Protein AF-A0A936QHJ5-F1 (afdb_monomer_lite)

Foldseek 3Di:
DPDDDPADKAWPDWFKAQPVPRHGDPDLQQDAAKIKIWTWIDHPNDIDIDIDIDGDDRDDPDD

pLDDT: mean 87.28, std 15.26, range [40.56, 98.12]

Sequence (63 aa):
MFKQMTPDYELQYYDIADNKLLTPLEDISSFEGEILISLAAKVGSTRLIDNVIFNSVCKAPAL

Structure (mmCIF, N/CA/C/O backbone):
data_AF-A0A936QHJ5-F1
#
_entry.id   AF-A0A936QHJ5-F1
#
loop_
_atom_site.group_PDB
_atom_site.id
_atom_site.type_symbol
_atom_site.label_atom_id
_atom_site.label_alt_id
_atom_site.label_comp_id
_atom_site.label_asym_id
_atom_site.label_entity_id
_atom_site.label_seq_id
_atom_site.pdbx_PDB_ins_code
_atom_site.Cartn_x
_atom_site.Cartn_y
_atom_site.Cartn_z
_atom_site.occupancy
_atom_site.B_iso_or_equiv
_atom_site.auth_seq_id
_atom_site.auth_comp_id
_atom_site.auth_asym_id
_atom_site.auth_atom_id
_atom_site.pdbx_PDB_model_num
ATOM 1 N N . MET A 1 1 ? -3.553 -25.856 8.817 1.00 40.56 1 MET A N 1
ATOM 2 C CA . MET A 1 1 ? -4.520 -25.098 7.995 1.00 40.56 1 MET A CA 1
ATOM 3 C C . MET A 1 1 ? -5.018 -23.927 8.835 1.00 40.56 1 MET A C 1
ATOM 5 O O . MET A 1 1 ? -5.984 -24.078 9.567 1.00 40.56 1 MET A O 1
ATOM 9 N N . PHE A 1 2 ? -4.300 -22.797 8.828 1.00 49.59 2 PHE A N 1
ATOM 10 C CA . PHE A 1 2 ? -4.711 -21.593 9.560 1.00 49.59 2 PHE A CA 1
ATOM 11 C C . PHE A 1 2 ? -5.798 -20.888 8.756 1.00 49.59 2 PHE A C 1
ATOM 13 O O . PHE A 1 2 ? -5.516 -20.100 7.861 1.00 49.59 2 PHE A O 1
ATOM 20 N N . LYS A 1 3 ? -7.051 -21.241 9.021 1.00 65.69 3 LYS A N 1
ATOM 21 C CA . LYS A 1 3 ? -8.204 -20.539 8.471 1.00 65.69 3 LYS A CA 1
ATOM 22 C C . LYS A 1 3 ? -9.073 -20.121 9.646 1.00 65.69 3 LYS A C 1
ATOM 24 O O . LYS A 1 3 ? -10.013 -20.840 9.956 1.00 65.69 3 LYS A O 1
ATOM 29 N N . GLN A 1 4 ? -8.738 -19.020 10.327 1.00 61.31 4 GLN A N 1
ATOM 30 C CA . GLN A 1 4 ? -9.702 -18.351 11.206 1.00 61.31 4 GLN A CA 1
ATOM 31 C C . GLN A 1 4 ? -9.279 -16.960 11.694 1.00 61.31 4 GLN A C 1
ATOM 33 O O . GLN A 1 4 ? -8.172 -16.774 12.187 1.00 61.31 4 GLN A O 1
ATOM 38 N N . MET A 1 5 ? -10.267 -16.059 11.612 1.00 51.75 5 MET A N 1
ATOM 39 C CA . MET A 1 5 ? -10.391 -14.753 12.266 1.00 51.75 5 MET A CA 1
ATOM 40 C C . MET A 1 5 ? -9.440 -13.658 11.787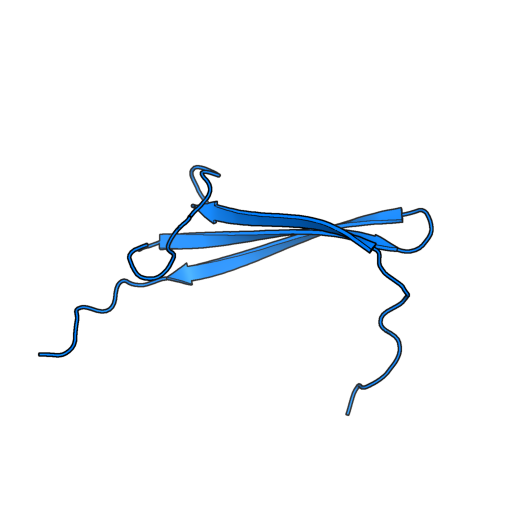 1.00 51.75 5 MET A C 1
ATOM 42 O O . MET A 1 5 ? -8.694 -13.091 12.578 1.00 51.75 5 MET A O 1
ATOM 46 N N . THR A 1 6 ? -9.525 -13.269 10.514 1.00 60.03 6 THR A N 1
ATOM 47 C CA . THR A 1 6 ? -9.219 -11.868 10.199 1.00 60.03 6 THR A CA 1
ATOM 48 C C . THR A 1 6 ? -10.292 -11.035 10.910 1.00 60.03 6 THR A C 1
ATOM 50 O O . THR A 1 6 ? -11.470 -11.243 10.611 1.00 60.03 6 THR A O 1
ATOM 53 N N . PRO A 1 7 ? -9.950 -10.191 11.902 1.00 67.31 7 PRO A N 1
ATOM 54 C CA . PRO A 1 7 ? -10.940 -9.327 12.534 1.00 67.31 7 PRO A CA 1
ATOM 55 C C . PRO A 1 7 ? -11.578 -8.438 11.468 1.00 67.31 7 PRO A C 1
ATOM 57 O O . PRO A 1 7 ? -10.921 -8.130 10.471 1.00 67.31 7 PRO A O 1
ATOM 60 N N . ASP A 1 8 ? -12.836 -8.037 11.670 1.00 86.00 8 ASP A N 1
ATOM 61 C CA . ASP A 1 8 ? -13.487 -7.076 10.781 1.00 86.00 8 ASP A CA 1
ATOM 62 C C . ASP A 1 8 ? -12.567 -5.863 10.624 1.00 86.00 8 ASP A C 1
ATOM 64 O O . ASP A 1 8 ? -12.194 -5.201 11.601 1.00 86.00 8 ASP A O 1
ATOM 68 N N . TYR A 1 9 ? -12.145 -5.627 9.387 1.00 89.75 9 TYR A N 1
ATOM 69 C CA . TYR A 1 9 ? -11.241 -4.549 9.042 1.00 89.75 9 TYR A CA 1
ATOM 70 C C . TYR A 1 9 ? -11.869 -3.697 7.948 1.00 89.75 9 TYR A C 1
ATOM 72 O O . TYR A 1 9 ? -12.517 -4.192 7.027 1.00 89.75 9 TYR A O 1
ATOM 80 N N . GLU A 1 10 ? -11.651 -2.394 8.048 1.00 94.38 10 GLU A N 1
ATOM 81 C CA . GLU A 1 10 ? -12.020 -1.425 7.027 1.00 94.38 10 GLU A CA 1
ATOM 82 C C . GLU A 1 10 ? -10.737 -1.008 6.309 1.00 94.38 10 GLU A C 1
ATOM 84 O O . GLU A 1 10 ? -9.863 -0.382 6.915 1.00 94.38 10 GLU A O 1
ATOM 89 N N . LEU A 1 11 ? -10.587 -1.383 5.035 1.00 94.50 11 LEU A N 1
ATOM 90 C CA . LEU A 1 11 ? -9.479 -0.893 4.218 1.00 94.50 11 LEU A CA 1
ATOM 91 C C . LEU A 1 11 ? -9.671 0.611 4.000 1.00 94.50 11 LEU A C 1
ATOM 93 O O . LEU A 1 11 ? -10.651 1.028 3.391 1.00 94.50 11 LEU A O 1
ATOM 97 N N . GLN A 1 12 ? -8.742 1.417 4.509 1.00 96.25 12 GLN A N 1
ATOM 98 C CA . GLN A 1 12 ? -8.825 2.877 4.430 1.00 96.25 12 GLN A CA 1
ATOM 99 C C . GLN A 1 12 ? -7.941 3.448 3.325 1.00 96.25 12 GLN A C 1
ATOM 101 O O . GLN A 1 12 ? -8.237 4.509 2.784 1.00 96.25 12 GLN A O 1
ATOM 106 N N . TYR A 1 13 ? -6.827 2.779 3.033 1.00 96.94 13 TYR A N 1
ATOM 107 C CA . TYR A 1 13 ? -5.872 3.206 2.022 1.00 96.94 13 TYR A CA 1
ATOM 108 C C . TYR A 1 13 ? -5.072 2.010 1.523 1.00 96.94 13 TYR A C 1
ATOM 110 O O . TYR A 1 13 ? -4.680 1.142 2.308 1.00 96.94 13 TYR A O 1
ATOM 118 N N . TYR A 1 14 ? -4.807 2.004 0.225 1.00 97.06 14 TYR A N 1
ATOM 119 C CA . TYR A 1 14 ? -3.733 1.227 -0.362 1.00 97.06 14 TYR A CA 1
ATOM 120 C C . TYR A 1 14 ? -3.104 2.028 -1.498 1.00 97.06 14 TYR A C 1
ATOM 122 O O . TYR A 1 14 ? -3.787 2.838 -2.126 1.00 97.06 14 TYR A O 1
ATOM 130 N N . ASP A 1 15 ? -1.823 1.793 -1.750 1.00 97.50 15 ASP A N 1
ATOM 131 C CA . ASP A 1 15 ? -1.107 2.402 -2.868 1.00 97.50 15 ASP A CA 1
ATOM 132 C C . ASP A 1 15 ? 0.023 1.491 -3.334 1.00 97.50 15 ASP A C 1
ATOM 134 O O . ASP A 1 15 ? 0.564 0.703 -2.552 1.00 97.50 15 ASP A O 1
ATOM 138 N N . ILE A 1 16 ? 0.344 1.592 -4.617 1.00 97.19 16 ILE A N 1
ATOM 139 C CA . ILE A 1 16 ? 1.414 0.853 -5.275 1.00 97.19 16 ILE A CA 1
ATOM 140 C C . ILE A 1 16 ? 2.322 1.895 -5.913 1.00 97.19 16 I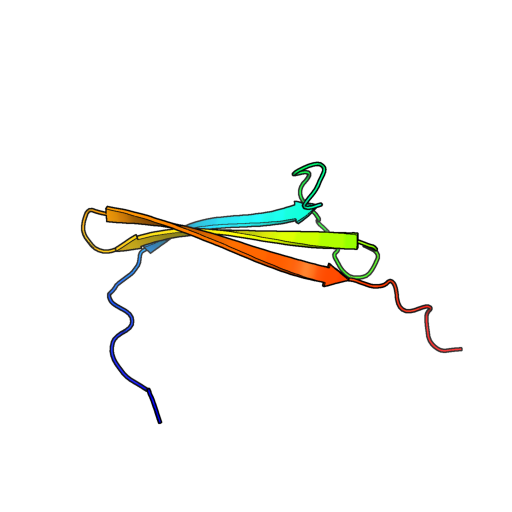LE A C 1
ATOM 142 O O . ILE A 1 16 ? 1.904 2.606 -6.823 1.00 97.19 16 ILE A O 1
ATOM 146 N N . ALA A 1 17 ? 3.558 1.992 -5.437 1.00 97.50 17 ALA A N 1
ATOM 147 C CA . ALA A 1 17 ? 4.467 3.071 -5.802 1.00 97.50 17 ALA A CA 1
ATOM 148 C C . ALA A 1 17 ? 5.902 2.575 -6.011 1.00 97.50 17 ALA A C 1
ATOM 150 O O . ALA A 1 17 ? 6.283 1.501 -5.546 1.00 97.50 17 ALA A O 1
ATOM 151 N N . ASP A 1 18 ? 6.719 3.386 -6.680 1.00 97.00 18 ASP A N 1
ATOM 152 C CA . ASP A 1 18 ? 8.177 3.250 -6.644 1.00 97.00 18 ASP A CA 1
ATOM 153 C C . ASP A 1 18 ? 8.654 3.411 -5.186 1.00 97.00 18 ASP A C 1
ATOM 155 O O . ASP A 1 18 ? 8.350 4.414 -4.539 1.00 97.00 18 ASP A O 1
ATOM 159 N N . ASN A 1 19 ? 9.402 2.444 -4.648 1.00 97.56 19 ASN A N 1
ATOM 160 C CA . ASN A 1 19 ? 9.843 2.458 -3.247 1.00 97.56 19 ASN A CA 1
ATOM 161 C C . ASN A 1 19 ? 10.804 3.614 -2.904 1.00 97.56 19 ASN A C 1
ATOM 163 O O . ASN A 1 19 ? 10.894 4.031 -1.751 1.00 97.56 19 ASN A O 1
ATOM 167 N N . LYS A 1 20 ? 11.542 4.138 -3.886 1.00 96.31 20 LYS A N 1
ATOM 168 C CA . LYS A 1 20 ? 12.510 5.226 -3.699 1.00 96.31 20 LYS A CA 1
ATOM 169 C C . LYS A 1 20 ? 11.861 6.592 -3.848 1.00 96.31 20 LYS A C 1
ATOM 171 O O . LYS A 1 20 ? 12.178 7.501 -3.085 1.00 96.31 20 LYS A O 1
ATOM 176 N N . LEU A 1 21 ? 11.008 6.748 -4.857 1.00 96.81 21 LEU A N 1
ATOM 177 C CA . LEU A 1 21 ? 10.407 8.035 -5.208 1.00 96.81 21 LEU A CA 1
ATOM 178 C C . LEU A 1 21 ? 9.025 8.244 -4.581 1.00 96.81 21 LEU A C 1
ATOM 180 O O . LEU A 1 21 ? 8.550 9.377 -4.549 1.00 96.81 21 LEU A O 1
ATOM 184 N N . LEU A 1 22 ? 8.388 7.175 -4.089 1.00 97.12 22 LEU A N 1
ATOM 185 C CA . LEU A 1 22 ? 7.006 7.160 -3.597 1.00 97.12 22 LEU A CA 1
ATOM 186 C C . LEU A 1 22 ? 6.002 7.699 -4.628 1.00 97.12 22 LEU A C 1
ATOM 188 O O . LEU A 1 22 ? 4.930 8.191 -4.281 1.00 97.12 22 LEU A O 1
ATOM 192 N N . THR A 1 23 ? 6.359 7.615 -5.909 1.00 96.62 23 THR A N 1
ATOM 193 C CA . THR A 1 23 ? 5.490 7.980 -7.023 1.00 96.62 23 THR A CA 1
ATOM 194 C C . THR A 1 23 ? 4.586 6.800 -7.360 1.00 96.62 23 THR A C 1
ATOM 196 O O . THR A 1 23 ? 5.119 5.702 -7.560 1.00 96.62 23 THR A O 1
ATOM 199 N N . PRO A 1 24 ? 3.261 7.001 -7.467 1.00 97.06 24 PRO A N 1
ATOM 200 C CA . PRO A 1 24 ? 2.335 5.936 -7.834 1.00 97.06 24 PRO A CA 1
ATOM 201 C C . PRO A 1 24 ? 2.714 5.277 -9.163 1.00 97.06 24 PRO A C 1
ATOM 203 O O . PRO A 1 24 ? 3.122 5.953 -10.110 1.00 97.06 24 PRO A O 1
ATOM 206 N N . LEU A 1 25 ? 2.567 3.956 -9.229 1.00 95.25 25 LEU A N 1
ATOM 207 C CA . LEU A 1 25 ? 2.779 3.160 -10.433 1.00 95.25 25 LEU A CA 1
ATOM 208 C C . LEU A 1 25 ? 1.424 2.762 -11.020 1.00 95.25 25 LEU A C 1
ATOM 210 O O . LEU A 1 25 ? 0.685 1.982 -10.423 1.00 95.25 25 LEU A O 1
ATOM 214 N N . GLU A 1 26 ? 1.109 3.274 -12.209 1.00 91.38 26 GLU A N 1
ATOM 215 C CA . GLU A 1 26 ? -0.116 2.908 -12.937 1.00 91.38 26 GLU A CA 1
ATOM 216 C C . GLU A 1 26 ? 0.017 1.554 -13.654 1.00 91.38 26 GLU A C 1
ATOM 218 O O . GLU A 1 26 ? -0.954 0.805 -13.757 1.00 91.38 26 GLU A O 1
ATOM 223 N N . ASP A 1 27 ? 1.229 1.218 -14.109 1.00 88.88 27 ASP A N 1
ATOM 224 C CA . ASP A 1 27 ? 1.562 -0.056 -14.746 1.00 88.88 27 ASP A CA 1
ATOM 225 C C . ASP A 1 27 ? 2.861 -0.618 -14.159 1.00 88.88 27 ASP A C 1
ATOM 227 O O . ASP A 1 27 ? 3.948 -0.058 -14.315 1.00 88.88 27 ASP A O 1
ATOM 231 N N . ILE A 1 28 ? 2.740 -1.753 -13.472 1.00 90.00 28 ILE A N 1
ATOM 232 C CA . ILE A 1 28 ? 3.873 -2.455 -12.864 1.00 90.00 28 ILE A CA 1
ATOM 233 C C . ILE A 1 28 ? 4.622 -3.351 -13.860 1.00 90.00 28 ILE A C 1
ATOM 235 O O . ILE A 1 28 ? 5.732 -3.784 -13.566 1.00 90.00 28 ILE A O 1
ATOM 239 N N . SER A 1 29 ? 4.032 -3.662 -15.020 1.00 87.88 29 SER A N 1
ATOM 240 C CA . SER A 1 29 ? 4.595 -4.617 -15.984 1.00 87.88 29 SER A CA 1
ATOM 241 C C . SER A 1 29 ? 5.855 -4.094 -16.678 1.00 87.88 29 SER A C 1
ATOM 243 O O . SER A 1 29 ? 6.734 -4.880 -17.034 1.00 87.88 29 SER A O 1
ATOM 245 N N . SER A 1 30 ? 5.962 -2.771 -16.815 1.00 85.50 30 SER A N 1
ATOM 246 C CA . SER A 1 30 ? 7.112 -2.063 -17.382 1.00 85.50 30 SER A CA 1
ATOM 247 C C . SER A 1 30 ? 8.029 -1.433 -16.331 1.00 85.50 30 SER A C 1
ATOM 249 O O . SER A 1 30 ? 8.946 -0.695 -16.694 1.00 85.50 30 SER A O 1
ATOM 251 N N . PHE A 1 31 ? 7.771 -1.656 -15.039 1.00 90.62 31 PHE A N 1
ATOM 252 C CA . PHE A 1 31 ? 8.573 -1.081 -13.965 1.00 90.62 31 PHE A CA 1
ATOM 253 C C . PHE A 1 31 ? 9.705 -2.029 -13.559 1.00 90.62 31 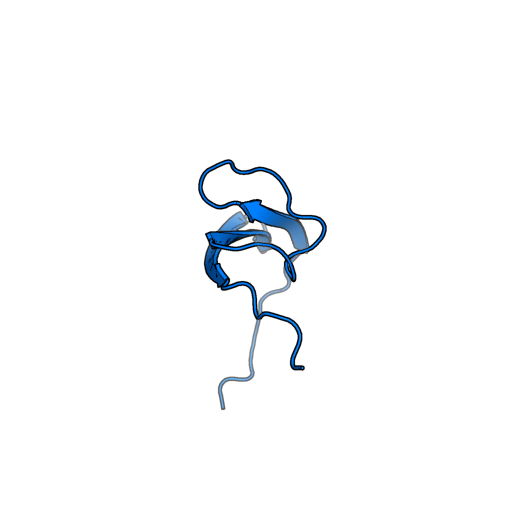PHE A C 1
ATOM 255 O O . PHE A 1 31 ? 9.473 -3.187 -13.196 1.00 90.62 31 PHE A O 1
ATOM 262 N N . GLU A 1 32 ? 10.932 -1.515 -13.580 1.00 93.00 32 GLU A N 1
ATOM 263 C CA . GLU A 1 32 ? 12.129 -2.200 -13.100 1.00 93.00 32 GLU A CA 1
ATOM 264 C C . GLU A 1 32 ? 12.615 -1.529 -11.815 1.00 93.00 32 GLU A C 1
ATOM 266 O O . GLU A 1 32 ? 12.959 -0.347 -11.809 1.00 93.00 32 GLU A O 1
ATOM 271 N N . GLY A 1 33 ? 12.654 -2.289 -10.723 1.00 94.12 33 GLY A N 1
ATOM 272 C CA . GLY A 1 33 ? 13.061 -1.779 -9.420 1.00 94.12 33 GLY A CA 1
ATOM 273 C C . GLY A 1 33 ? 12.225 -2.325 -8.270 1.00 94.12 33 GLY A C 1
ATOM 274 O O . GLY A 1 33 ? 11.612 -3.389 -8.357 1.00 94.12 3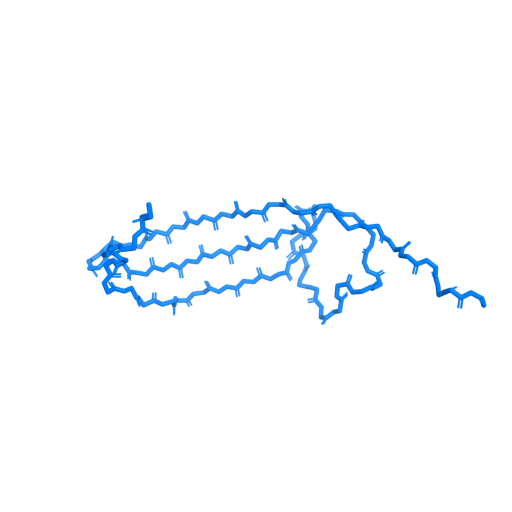3 GLY A O 1
ATOM 275 N N . GLU A 1 34 ? 12.229 -1.584 -7.168 1.00 97.25 34 GLU A N 1
ATOM 276 C CA . GLU A 1 34 ? 11.500 -1.922 -5.948 1.00 97.25 34 GLU A CA 1
ATOM 277 C C . GLU A 1 34 ? 10.104 -1.292 -5.976 1.00 97.25 34 GLU A C 1
ATOM 279 O O . GLU A 1 34 ? 9.964 -0.070 -5.995 1.00 97.25 34 GLU A O 1
ATOM 284 N N . ILE A 1 35 ? 9.075 -2.132 -5.961 1.00 97.19 35 ILE A N 1
ATOM 285 C CA . ILE A 1 35 ? 7.673 -1.738 -5.840 1.00 97.19 35 ILE A CA 1
ATOM 286 C C . ILE A 1 35 ? 7.297 -1.779 -4.362 1.00 97.19 35 ILE A C 1
ATOM 288 O O . ILE A 1 35 ? 7.423 -2.820 -3.716 1.00 97.19 35 ILE A O 1
ATOM 292 N N . LEU A 1 36 ? 6.794 -0.669 -3.838 1.00 97.62 36 LEU A N 1
ATOM 293 C CA . LEU A 1 36 ? 6.225 -0.559 -2.503 1.00 97.62 36 LEU A CA 1
ATOM 294 C C . LEU A 1 36 ? 4.705 -0.701 -2.582 1.00 97.62 36 LEU A C 1
ATOM 296 O O . LEU A 1 36 ? 4.043 0.097 -3.242 1.00 97.62 36 LEU A O 1
ATOM 300 N N . ILE A 1 37 ? 4.144 -1.671 -1.861 1.00 97.69 37 ILE A N 1
ATOM 301 C CA . ILE A 1 37 ? 2.706 -1.735 -1.590 1.00 97.69 37 ILE A CA 1
ATOM 302 C C . ILE A 1 37 ? 2.481 -1.233 -0.171 1.00 97.69 37 ILE A C 1
ATOM 304 O O . ILE A 1 37 ? 2.906 -1.879 0.788 1.00 97.69 37 ILE A O 1
ATOM 308 N N . SER A 1 38 ? 1.811 -0.093 -0.043 1.00 98.12 38 SER A N 1
ATOM 309 C CA . SER A 1 38 ? 1.432 0.488 1.247 1.00 98.12 38 SER A CA 1
ATOM 310 C C . SER A 1 38 ? -0.022 0.166 1.555 1.00 98.12 38 SER A C 1
ATOM 312 O O . SER A 1 38 ? -0.876 0.269 0.678 1.00 98.12 38 SER A O 1
ATOM 314 N N . LEU A 1 39 ? -0.319 -0.202 2.799 1.00 97.62 39 LEU A N 1
ATOM 315 C CA . LEU A 1 39 ? -1.662 -0.544 3.260 1.00 97.62 39 LEU A CA 1
ATOM 316 C C . LEU A 1 39 ? -1.965 0.182 4.569 1.00 97.62 39 LEU A C 1
ATOM 318 O O . LEU A 1 39 ? -1.138 0.239 5.479 1.00 97.62 39 LEU A O 1
ATOM 322 N N . ALA A 1 40 ? -3.186 0.694 4.691 1.00 97.62 40 ALA A N 1
ATOM 323 C CA . ALA A 1 40 ? -3.741 1.097 5.971 1.00 97.62 40 ALA A CA 1
ATOM 324 C C . ALA A 1 40 ? -5.153 0.543 6.133 1.00 97.62 40 ALA A C 1
ATOM 326 O O . ALA A 1 40 ? -6.027 0.754 5.287 1.00 97.62 40 ALA A O 1
ATOM 327 N N . ALA A 1 41 ? -5.386 -0.120 7.258 1.00 96.62 41 ALA A N 1
ATOM 328 C CA . ALA A 1 41 ? -6.684 -0.664 7.612 1.00 96.62 41 ALA A CA 1
ATOM 329 C C . ALA A 1 41 ? -7.044 -0.269 9.041 1.00 96.62 41 ALA A C 1
ATOM 331 O O . ALA A 1 41 ? -6.191 -0.194 9.927 1.00 96.62 41 ALA A O 1
ATOM 332 N N . LYS A 1 42 ? -8.326 -0.023 9.277 1.00 96.12 42 LYS A N 1
ATOM 333 C CA . LYS A 1 42 ? -8.859 0.188 10.617 1.00 96.12 42 LYS A CA 1
ATOM 334 C C . LYS A 1 42 ? -9.393 -1.133 11.153 1.00 96.12 42 LYS A C 1
ATOM 336 O O . LYS A 1 42 ? -10.227 -1.764 10.514 1.00 96.12 42 LYS A O 1
ATOM 341 N N . VAL A 1 43 ? -8.919 -1.528 12.330 1.00 94.88 43 VAL A N 1
ATOM 342 C CA . VAL A 1 43 ? -9.362 -2.712 13.073 1.00 94.88 43 VAL A CA 1
ATOM 343 C C . VAL A 1 43 ? -9.904 -2.230 14.416 1.00 94.88 43 VAL A C 1
ATOM 345 O O . VAL A 1 43 ? -9.157 -1.738 15.266 1.00 94.88 43 VAL A O 1
ATOM 348 N N . GLY A 1 44 ? -11.225 -2.300 14.593 1.00 91.06 44 GLY A N 1
ATOM 349 C CA . GLY A 1 44 ? -11.900 -1.667 15.729 1.00 91.06 44 GLY A CA 1
ATOM 350 C C . GLY A 1 44 ? -11.671 -0.148 15.752 1.00 91.06 44 GLY A C 1
ATOM 351 O O . GLY A 1 44 ? -12.060 0.563 14.827 1.00 91.06 44 GLY A O 1
ATOM 352 N N . SER A 1 45 ? -11.035 0.367 16.807 1.00 93.50 45 SER A N 1
ATOM 353 C CA . SER A 1 45 ? -10.670 1.788 16.941 1.00 93.50 45 SER A CA 1
ATOM 354 C C . SER A 1 45 ? -9.253 2.117 16.463 1.00 93.50 45 SER A C 1
ATOM 356 O O . SER A 1 45 ? -8.870 3.285 16.459 1.00 93.50 45 SER A O 1
ATOM 358 N N . THR A 1 46 ? -8.463 1.109 16.096 1.00 95.12 46 THR A N 1
ATOM 359 C CA . THR A 1 46 ? -7.032 1.260 15.822 1.00 95.12 46 THR A CA 1
ATOM 360 C C . THR A 1 46 ? -6.777 1.261 14.323 1.00 95.12 46 THR A C 1
ATOM 362 O O . THR A 1 46 ? -7.259 0.386 13.607 1.00 95.12 46 THR A O 1
ATOM 365 N N . ARG A 1 47 ? -5.988 2.225 13.842 1.00 96.56 47 ARG A N 1
ATOM 366 C CA . ARG A 1 47 ?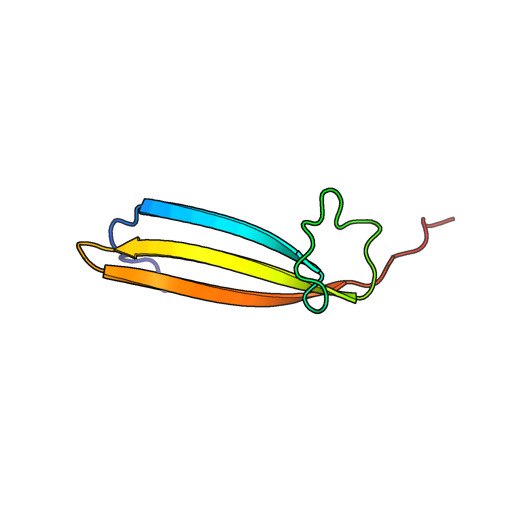 -5.498 2.250 12.460 1.00 96.56 47 ARG A CA 1
ATOM 367 C C . ARG A 1 47 ? -4.145 1.552 12.396 1.00 96.56 47 ARG A C 1
ATOM 369 O O . ARG A 1 47 ? -3.177 2.039 12.972 1.00 96.56 47 ARG A O 1
ATOM 376 N N . LEU A 1 48 ? -4.102 0.417 11.711 1.00 97.19 48 LEU A N 1
ATOM 377 C CA . LEU A 1 48 ? -2.886 -0.328 11.420 1.00 97.19 48 LEU A CA 1
ATOM 378 C C . LEU A 1 48 ? -2.339 0.127 10.068 1.00 97.19 48 LEU A C 1
ATOM 380 O O . LEU A 1 48 ? -3.110 0.377 9.138 1.00 97.19 48 LEU A O 1
ATOM 384 N N . ILE A 1 49 ? -1.018 0.233 9.977 1.00 98.00 49 ILE A N 1
ATOM 385 C CA . ILE A 1 49 ? -0.302 0.469 8.726 1.00 98.00 49 ILE A CA 1
ATOM 386 C C . ILE A 1 49 ? 0.737 -0.628 8.558 1.00 98.00 49 ILE A C 1
ATOM 388 O O . ILE A 1 49 ? 1.322 -1.073 9.545 1.00 98.00 49 ILE A O 1
ATOM 392 N N . ASP A 1 50 ? 0.946 -1.050 7.322 1.00 97.94 50 ASP A N 1
ATOM 393 C CA . ASP A 1 50 ? 2.036 -1.943 6.958 1.00 97.94 50 ASP A CA 1
ATOM 394 C C . ASP A 1 50 ? 2.413 -1.706 5.496 1.00 97.94 50 ASP A C 1
ATOM 396 O O . ASP A 1 50 ? 1.628 -1.159 4.711 1.00 97.94 50 ASP A O 1
ATOM 400 N N . ASN A 1 51 ? 3.618 -2.113 5.131 1.00 97.81 51 ASN A N 1
ATOM 401 C CA . ASN A 1 51 ? 4.112 -2.009 3.778 1.00 97.81 51 ASN A CA 1
ATOM 402 C C . ASN A 1 51 ? 4.945 -3.230 3.401 1.00 97.81 51 ASN A C 1
ATOM 404 O O . ASN A 1 51 ? 5.706 -3.768 4.201 1.00 97.81 51 ASN A O 1
ATOM 408 N N . VAL A 1 52 ? 4.844 -3.638 2.140 1.00 97.75 52 VAL A N 1
ATOM 409 C CA . VAL A 1 52 ? 5.634 -4.743 1.591 1.00 97.75 52 VAL A CA 1
ATOM 410 C C . VAL A 1 52 ? 6.363 -4.262 0.347 1.00 97.75 52 VAL A C 1
ATOM 412 O O . VAL A 1 52 ? 5.777 -3.585 -0.496 1.00 97.75 52 VAL A O 1
ATOM 415 N N . ILE A 1 53 ? 7.645 -4.611 0.242 1.00 97.44 53 ILE A N 1
ATOM 416 C CA . ILE A 1 53 ? 8.486 -4.298 -0.915 1.00 97.44 53 ILE A CA 1
ATOM 417 C C . ILE A 1 53 ? 8.625 -5.551 -1.782 1.00 97.44 53 ILE A C 1
ATOM 419 O O . ILE A 1 53 ? 8.916 -6.638 -1.278 1.00 97.44 53 ILE A O 1
ATOM 423 N N . PHE A 1 54 ? 8.448 -5.384 -3.089 1.00 94.69 54 PHE A N 1
ATOM 424 C CA . PHE A 1 54 ? 8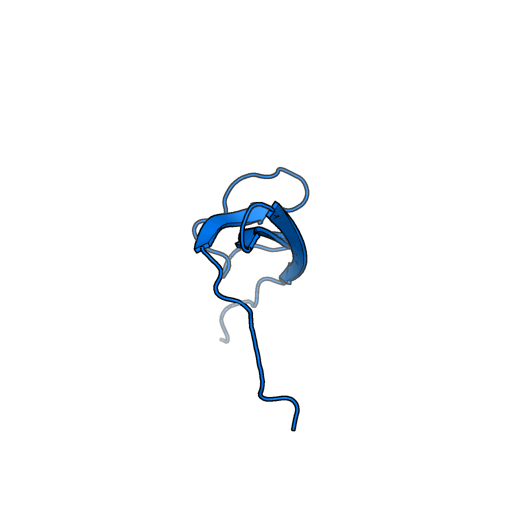.644 -6.413 -4.104 1.00 94.69 54 PHE A CA 1
ATOM 425 C C . PHE A 1 54 ? 9.695 -5.961 -5.110 1.00 94.69 54 PHE A C 1
ATOM 427 O O . PHE A 1 54 ? 9.711 -4.804 -5.517 1.00 94.69 54 PHE A O 1
ATOM 434 N N . ASN A 1 55 ? 10.528 -6.888 -5.574 1.00 93.56 55 ASN A N 1
ATOM 435 C CA . ASN A 1 55 ? 11.466 -6.612 -6.657 1.00 93.56 55 ASN A CA 1
ATOM 436 C C . ASN A 1 55 ? 10.827 -6.990 -7.993 1.00 93.56 55 ASN A C 1
ATOM 438 O O . ASN A 1 55 ? 10.488 -8.156 -8.208 1.00 93.56 55 ASN A O 1
ATOM 442 N N . SER A 1 56 ? 10.694 -6.012 -8.884 1.00 87.62 56 SER A N 1
ATOM 443 C CA . SER A 1 56 ? 10.275 -6.212 -10.266 1.00 87.62 56 SER A CA 1
ATOM 444 C C . SER A 1 56 ? 11.470 -6.109 -11.201 1.00 87.62 56 SER A C 1
ATOM 446 O O . SER A 1 56 ? 12.308 -5.215 -11.088 1.00 87.62 56 SER A O 1
ATOM 448 N N . VAL A 1 57 ? 11.523 -7.037 -12.147 1.00 81.31 57 VAL A N 1
ATOM 449 C CA . VAL A 1 57 ? 12.456 -7.024 -13.270 1.00 81.31 57 VAL A CA 1
ATOM 450 C C . VAL A 1 57 ? 11.631 -7.044 -14.543 1.00 81.31 57 VAL A C 1
ATOM 452 O O . VAL A 1 57 ? 10.822 -7.956 -14.740 1.00 81.31 57 VAL A O 1
ATOM 455 N N . CYS A 1 58 ? 11.848 -6.053 -15.409 1.00 68.81 58 CYS A N 1
ATOM 456 C CA . CYS A 1 58 ? 11.245 -6.015 -16.733 1.00 68.81 58 CYS A CA 1
ATOM 457 C C . CYS A 1 58 ? 11.602 -7.295 -17.489 1.00 68.81 58 CYS A C 1
ATOM 459 O O . CYS A 1 58 ? 12.764 -7.551 -17.813 1.00 68.81 58 CYS A O 1
ATOM 461 N N . LYS A 1 59 ? 10.598 -8.122 -17.782 1.00 65.88 59 LYS A N 1
ATOM 462 C CA . LYS A 1 59 ? 10.781 -9.242 -18.702 1.00 65.88 59 LYS A CA 1
ATOM 463 C C . LYS A 1 59 ? 10.663 -8.688 -20.111 1.00 65.88 59 LYS A C 1
ATOM 465 O O . LYS A 1 59 ? 9.610 -8.175 -20.480 1.00 65.88 59 LYS A O 1
ATOM 470 N N . ALA A 1 60 ? 11.736 -8.799 -20.892 1.00 59.34 60 ALA A N 1
ATOM 471 C CA . ALA A 1 60 ? 11.647 -8.564 -22.326 1.00 59.34 60 ALA A CA 1
ATOM 472 C C . ALA A 1 60 ? 10.505 -9.427 -22.901 1.00 59.34 60 ALA A C 1
ATOM 474 O O . ALA A 1 60 ? 10.343 -10.573 -22.458 1.00 59.34 60 ALA A O 1
ATOM 475 N N . PRO A 1 61 ? 9.706 -8.909 -23.850 1.00 60.25 61 PRO A N 1
ATOM 476 C CA . PRO A 1 61 ? 8.701 -9.724 -24.516 1.00 60.25 61 PRO A CA 1
ATOM 477 C C . PRO A 1 61 ? 9.394 -10.949 -25.121 1.00 60.25 61 PRO A C 1
ATOM 479 O O . PRO A 1 61 ? 10.439 -10.821 -25.762 1.00 60.25 61 PRO A O 1
ATOM 482 N N . ALA A 1 62 ? 8.852 -12.139 -24.853 1.00 60.62 62 ALA A N 1
ATOM 483 C CA . ALA A 1 62 ? 9.354 -13.366 -25.455 1.00 60.62 62 ALA A CA 1
ATOM 484 C C . ALA A 1 62 ? 9.259 -13.234 -26.985 1.00 60.62 62 ALA A C 1
ATOM 486 O O . ALA A 1 62 ? 8.189 -12.894 -27.494 1.00 60.62 62 ALA A O 1
ATOM 487 N N . LEU A 1 63 ? 10.392 -13.433 -27.670 1.00 55.22 63 LEU A N 1
ATOM 488 C CA . LEU A 1 63 ? 10.501 -13.449 -29.133 1.00 55.22 63 LEU A CA 1
ATOM 489 C C . LEU A 1 63 ? 9.709 -14.609 -29.745 1.00 55.22 63 LEU A C 1
ATOM 491 O O . LEU A 1 63 ? 9.716 -15.705 -29.135 1.00 55.22 63 LEU A O 1
#

Radius of gyration: 15.56 Å; chains: 1; bounding box: 26×33×46 Å

Secondary structure (DSSP, 8-state):
--------EEEEEEEEEETTT--B-S-STT--EEEEEEEEEEETTEEEEEEEEEEE--PPPP-